Protein AF-A0A7V9JT61-F1 (afdb_monomer_lite)

Secondary structure (DSSP, 8-state):
------EEEE---SHHHHHHHHHHHHTT-EEEE-

Radius of gyration: 9.98 Å; chains: 1; bounding box: 28×17×21 Å

pLDDT: mean 92.35, std 11.21, range [51.19, 98.0]

Structure (mmCIF, N/CA/C/O backbone):
data_AF-A0A7V9JT61-F1
#
_entry.id   AF-A0A7V9JT61-F1
#
loop_
_atom_site.group_PDB
_atom_site.id
_atom_site.type_symbol
_atom_site.label_atom_id
_atom_site.label_alt_id
_atom_site.label_comp_id
_atom_site.label_asym_id
_atom_site.label_entity_id
_atom_site.label_seq_id
_atom_site.pdbx_PDB_ins_code
_atom_site.Cartn_x
_atom_site.Cartn_y
_atom_site.Cartn_z
_atom_site.occupancy
_atom_site.B_iso_or_equiv
_atom_site.auth_seq_id
_atom_site.auth_comp_id
_atom_site.auth_asym_id
_atom_site.auth_atom_id
_atom_site.pdbx_PDB_model_num
ATOM 1 N N . MET A 1 1 ? -18.979 16.636 12.800 1.00 51.19 1 MET A N 1
ATOM 2 C CA . MET A 1 1 ? -18.750 15.236 12.379 1.00 51.19 1 MET A CA 1
ATOM 3 C C . MET A 1 1 ? -17.539 15.287 11.460 1.00 51.19 1 MET A C 1
ATOM 5 O O . MET A 1 1 ? -17.509 16.179 10.634 1.00 51.19 1 MET A O 1
ATOM 9 N N . MET A 1 2 ? -16.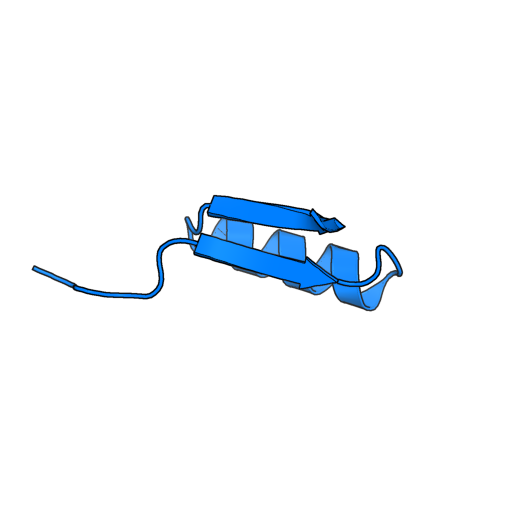490 14.515 11.733 1.00 56.94 2 MET A N 1
ATOM 10 C CA . MET A 1 2 ? -15.104 14.827 11.335 1.00 56.94 2 MET A CA 1
ATOM 11 C C . MET A 1 2 ? -14.899 14.893 9.803 1.00 56.94 2 MET A C 1
ATOM 13 O O . MET A 1 2 ? -14.903 13.855 9.148 1.00 56.94 2 MET A O 1
ATOM 17 N N . ASP A 1 3 ? -14.655 16.082 9.241 1.00 67.06 3 ASP A N 1
ATOM 18 C CA . ASP A 1 3 ? -14.230 16.287 7.839 1.00 67.06 3 ASP A CA 1
ATOM 19 C C . ASP A 1 3 ? -12.720 15.994 7.671 1.00 67.06 3 ASP A C 1
ATOM 21 O O . ASP A 1 3 ? -11.913 16.859 7.336 1.00 67.06 3 ASP A O 1
ATOM 25 N N . GLY A 1 4 ? -12.308 14.765 8.001 1.00 80.62 4 GLY A N 1
ATOM 26 C CA . GLY A 1 4 ? -10.926 14.289 7.853 1.00 80.62 4 GLY A CA 1
ATOM 27 C C . GLY A 1 4 ? -10.582 13.842 6.425 1.00 80.62 4 GLY A C 1
ATOM 28 O O . GLY A 1 4 ? -11.458 13.694 5.573 1.00 80.62 4 GLY A O 1
ATOM 29 N N . ILE A 1 5 ? -9.296 13.584 6.153 1.00 88.75 5 ILE A N 1
ATOM 30 C CA . ILE A 1 5 ? -8.845 13.035 4.862 1.00 88.75 5 ILE A CA 1
ATOM 31 C C . ILE A 1 5 ? -9.472 11.651 4.654 1.00 88.75 5 ILE A C 1
ATOM 33 O O . ILE A 1 5 ? -9.252 10.738 5.446 1.00 88.75 5 ILE A O 1
ATOM 37 N N . ARG A 1 6 ? -10.237 11.490 3.566 1.00 93.31 6 ARG A N 1
ATOM 38 C CA . ARG A 1 6 ? -10.933 10.229 3.242 1.00 93.31 6 ARG A CA 1
ATOM 39 C C . ARG A 1 6 ? -10.298 9.435 2.109 1.00 93.31 6 ARG A C 1
ATOM 41 O O . ARG A 1 6 ? -10.582 8.250 1.992 1.00 93.31 6 ARG A O 1
ATOM 48 N N . ARG A 1 7 ? -9.478 10.070 1.267 1.00 95.62 7 ARG A N 1
ATOM 49 C CA . ARG A 1 7 ? -8.889 9.445 0.078 1.00 95.62 7 ARG A CA 1
ATOM 50 C C . ARG A 1 7 ? -7.426 9.832 -0.074 1.00 95.62 7 ARG A C 1
ATOM 52 O O . ARG A 1 7 ? -7.103 11.013 0.034 1.00 95.62 7 ARG A O 1
ATOM 59 N N . VAL A 1 8 ? -6.564 8.852 -0.325 1.00 95.44 8 VAL A N 1
ATOM 60 C CA . VAL A 1 8 ? -5.110 9.036 -0.405 1.00 95.44 8 VAL A CA 1
ATOM 61 C C . VAL A 1 8 ? -4.577 8.358 -1.662 1.00 95.44 8 VAL A C 1
ATOM 63 O O . VAL A 1 8 ? -4.767 7.163 -1.865 1.00 95.44 8 VAL A O 1
ATOM 66 N N . GLY A 1 9 ? -3.897 9.129 -2.508 1.00 97.12 9 GLY A N 1
ATOM 67 C CA . GLY A 1 9 ? -3.115 8.593 -3.618 1.00 97.12 9 GLY A CA 1
ATOM 68 C C . GLY A 1 9 ? -1.671 8.376 -3.180 1.00 97.12 9 GLY A C 1
ATOM 69 O O . GLY A 1 9 ? -1.040 9.315 -2.693 1.00 97.12 9 GLY A O 1
ATOM 70 N N . VAL A 1 10 ? -1.144 7.167 -3.358 1.00 97.56 10 VAL A N 1
ATOM 71 C CA . VAL A 1 10 ? 0.272 6.859 -3.127 1.00 97.56 10 VAL A CA 1
ATOM 72 C C . VAL A 1 10 ? 0.920 6.576 -4.471 1.00 97.56 10 VAL A C 1
ATOM 74 O O . VAL A 1 10 ? 0.492 5.670 -5.176 1.00 97.56 10 VAL A O 1
ATOM 77 N N . VAL A 1 11 ? 1.936 7.362 -4.825 1.00 96.88 11 VAL A N 1
ATOM 78 C CA . VAL A 1 11 ? 2.660 7.226 -6.094 1.00 96.88 11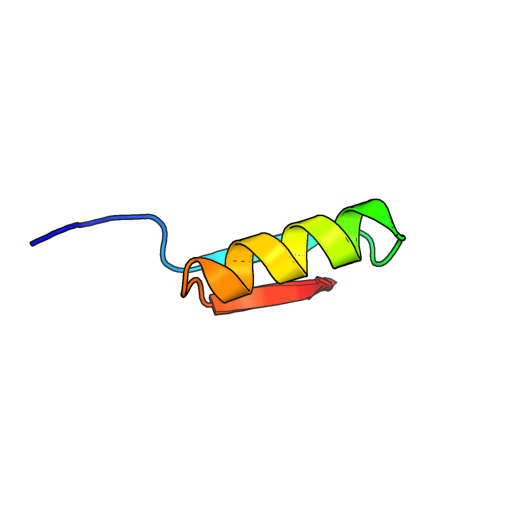 VAL A CA 1
ATOM 79 C C . VAL A 1 11 ? 4.000 6.542 -5.843 1.00 96.88 11 VAL A C 1
ATOM 81 O O . VAL A 1 11 ? 4.811 7.022 -5.047 1.00 96.88 11 VAL A O 1
ATOM 84 N N . GLY A 1 12 ? 4.230 5.432 -6.541 1.00 94.44 12 GLY A N 1
ATOM 85 C CA . GLY A 1 12 ? 5.413 4.587 -6.449 1.00 94.44 12 GLY A CA 1
ATOM 86 C C . GLY A 1 12 ? 5.185 3.347 -5.581 1.00 94.44 12 GLY A C 1
ATOM 87 O O . GLY A 1 12 ? 5.193 3.423 -4.358 1.00 94.44 12 GLY A O 1
ATOM 88 N N . ALA A 1 13 ? 5.105 2.168 -6.205 1.00 94.62 13 ALA A N 1
ATOM 89 C CA . ALA A 1 13 ? 4.882 0.870 -5.546 1.00 94.62 13 ALA A CA 1
ATOM 90 C C . ALA A 1 13 ? 6.155 0.204 -4.969 1.00 94.62 13 ALA A C 1
ATOM 92 O O . ALA A 1 13 ? 6.252 -1.019 -4.850 1.00 94.62 13 ALA A O 1
ATOM 93 N N . GLY A 1 14 ? 7.169 0.999 -4.618 1.00 96.62 14 GLY A N 1
ATOM 94 C CA . GLY A 1 14 ? 8.338 0.501 -3.890 1.00 96.62 14 GLY A CA 1
ATOM 95 C C . GLY A 1 14 ? 7.990 0.141 -2.441 1.00 96.62 14 GLY A C 1
ATOM 96 O O . GLY A 1 14 ? 6.906 0.451 -1.953 1.00 96.62 14 GLY A O 1
ATOM 97 N N . ARG A 1 15 ? 8.941 -0.443 -1.697 1.00 97.81 15 ARG A N 1
ATOM 98 C CA . ARG A 1 15 ? 8.728 -0.841 -0.285 1.00 97.81 15 ARG A CA 1
ATOM 99 C C . ARG A 1 15 ? 8.122 0.272 0.578 1.00 97.81 15 ARG A C 1
ATOM 101 O O . ARG A 1 15 ? 7.226 0.010 1.371 1.00 97.81 15 ARG A O 1
ATOM 108 N N . MET A 1 16 ? 8.602 1.503 0.402 1.00 96.69 16 MET A N 1
ATOM 109 C CA . MET A 1 16 ? 8.092 2.666 1.131 1.00 96.69 16 MET A CA 1
ATOM 110 C C . MET A 1 16 ? 6.645 2.990 0.745 1.00 96.69 16 MET A C 1
ATOM 112 O O . MET A 1 16 ? 5.817 3.162 1.631 1.00 96.69 16 MET A O 1
ATO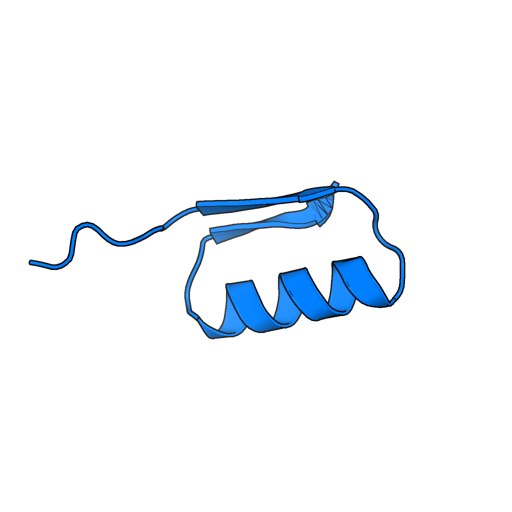M 116 N N . GLY A 1 17 ? 6.317 3.022 -0.551 1.00 97.50 17 GLY A N 1
ATOM 117 C CA . GLY A 1 17 ? 4.959 3.318 -1.012 1.00 97.50 17 GLY A CA 1
ATOM 118 C C . GLY A 1 17 ? 3.946 2.255 -0.602 1.00 97.50 17 GLY A C 1
ATOM 119 O O . GLY A 1 17 ? 2.880 2.600 -0.101 1.00 97.50 17 GLY A O 1
ATOM 120 N N . CYS A 1 18 ? 4.303 0.971 -0.676 1.00 97.75 18 CYS A N 1
ATOM 121 C CA . CYS A 1 18 ? 3.457 -0.095 -0.135 1.00 97.75 18 CYS A CA 1
ATOM 122 C C . CYS A 1 18 ? 3.230 0.061 1.377 1.00 97.75 18 CYS A C 1
ATOM 124 O O . CYS A 1 18 ? 2.102 -0.084 1.841 1.00 97.75 18 CYS A O 1
ATOM 126 N N . GLY A 1 19 ? 4.272 0.406 2.144 1.00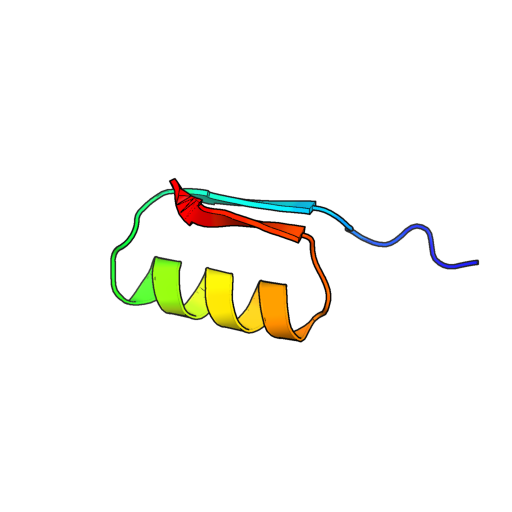 98.00 19 GLY A N 1
ATOM 127 C CA . GLY A 1 19 ? 4.143 0.659 3.582 1.00 98.00 19 GLY A CA 1
ATOM 128 C C . GLY A 1 19 ? 3.222 1.841 3.897 1.00 98.00 19 GLY A C 1
ATOM 129 O O . GLY A 1 19 ? 2.352 1.735 4.759 1.00 98.00 19 GLY A O 1
ATOM 130 N N . ILE A 1 20 ? 3.361 2.946 3.160 1.00 97.50 20 ILE A N 1
ATOM 131 C CA . ILE A 1 20 ? 2.503 4.131 3.308 1.00 97.50 20 ILE A CA 1
ATOM 132 C C . ILE A 1 20 ? 1.051 3.791 2.957 1.00 97.50 20 ILE A C 1
ATOM 134 O O . ILE A 1 20 ? 0.146 4.117 3.725 1.00 97.50 20 ILE A O 1
ATOM 138 N N . ALA A 1 21 ? 0.825 3.096 1.837 1.00 97.69 21 ALA A N 1
ATOM 139 C CA . ALA A 1 21 ? -0.504 2.665 1.417 1.00 97.69 21 ALA A CA 1
ATOM 140 C C . ALA A 1 21 ? -1.163 1.754 2.462 1.00 97.69 21 ALA A C 1
ATOM 142 O O . ALA A 1 21 ? -2.342 1.920 2.769 1.00 97.69 21 ALA A O 1
ATOM 143 N N . GLN A 1 22 ?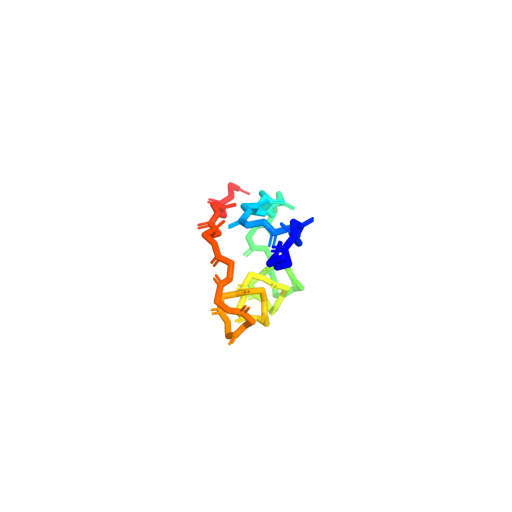 -0.392 0.844 3.064 1.00 97.69 22 GLN A N 1
ATOM 144 C CA . GLN A 1 22 ? -0.879 -0.044 4.115 1.00 97.69 22 GLN A CA 1
ATOM 145 C C . GLN A 1 22 ? -1.319 0.736 5.361 1.00 97.69 22 GLN A C 1
ATOM 147 O O . GLN A 1 22 ? -2.420 0.510 5.860 1.00 97.69 22 GLN A O 1
ATOM 152 N N . VAL A 1 23 ? -0.500 1.677 5.841 1.00 97.12 23 VAL A N 1
ATOM 153 C CA . VAL A 1 23 ? -0.842 2.499 7.015 1.00 97.12 23 VAL A CA 1
ATOM 154 C C . VAL A 1 23 ? -2.068 3.376 6.739 1.00 97.12 23 VAL A C 1
ATOM 156 O O . VAL A 1 23 ? -2.963 3.461 7.578 1.00 97.12 23 VAL A O 1
ATOM 15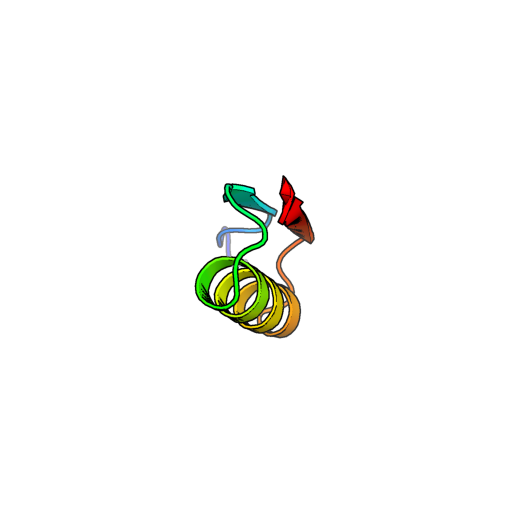9 N N . ALA A 1 24 ? -2.160 3.986 5.554 1.00 95.56 24 ALA A N 1
ATOM 160 C CA . ALA A 1 24 ? -3.314 4.799 5.171 1.00 95.56 24 ALA A CA 1
ATOM 161 C C . ALA A 1 24 ? -4.608 3.969 5.071 1.00 95.56 24 ALA A C 1
ATOM 163 O O . ALA A 1 24 ? -5.661 4.408 5.534 1.00 95.56 24 ALA A O 1
ATOM 164 N N . ALA A 1 25 ? -4.534 2.744 4.543 1.00 96.06 25 ALA A N 1
ATOM 165 C CA . ALA A 1 25 ? -5.677 1.835 4.504 1.00 96.06 25 ALA A CA 1
ATOM 166 C C . ALA A 1 25 ? -6.111 1.400 5.917 1.00 96.06 25 ALA A C 1
ATOM 168 O O . ALA A 1 25 ? -7.305 1.335 6.209 1.00 96.06 25 ALA A O 1
ATOM 169 N N . GLN A 1 26 ? -5.157 1.164 6.827 1.00 97.19 26 GLN A N 1
ATOM 170 C CA . GLN A 1 26 ? -5.443 0.864 8.238 1.00 97.19 26 GLN A CA 1
ATOM 171 C C . GLN A 1 26 ? -6.114 2.037 8.966 1.00 97.19 26 GLN A C 1
ATOM 173 O O . GLN A 1 26 ? -6.951 1.814 9.837 1.00 97.19 26 GLN A O 1
ATOM 178 N N . ALA A 1 27 ? -5.807 3.275 8.572 1.00 94.69 27 ALA A N 1
ATOM 179 C CA . ALA A 1 27 ? -6.486 4.482 9.047 1.00 94.69 27 ALA A CA 1
ATOM 180 C C . ALA A 1 27 ? -7.894 4.681 8.441 1.00 94.69 27 ALA A C 1
ATOM 182 O O . ALA A 1 27 ? -8.507 5.728 8.638 1.00 94.69 27 ALA A O 1
ATOM 183 N N . GLN A 1 28 ? -8.415 3.682 7.719 1.00 94.00 28 GLN A N 1
ATOM 184 C CA . GLN A 1 28 ? -9.707 3.697 7.029 1.00 94.00 28 GLN A CA 1
ATOM 185 C C . GLN A 1 28 ? -9.830 4.753 5.920 1.00 94.00 28 GLN A C 1
ATOM 187 O O . GLN A 1 28 ? -10.937 5.180 5.584 1.00 94.00 28 GLN A O 1
ATOM 192 N N . CYS A 1 29 ? -8.712 5.157 5.316 1.00 95.50 29 CYS A N 1
ATOM 193 C CA . CYS A 1 29 ? -8.740 5.947 4.090 1.00 95.50 29 CYS A CA 1
ATOM 194 C C . CYS A 1 29 ? -8.961 5.041 2.865 1.00 95.50 29 CYS A C 1
ATOM 196 O O . CYS A 1 29 ? -8.465 3.916 2.812 1.00 95.50 29 CYS A O 1
ATOM 198 N N . ASP A 1 30 ? -9.647 5.557 1.845 1.00 97.44 30 ASP A N 1
ATOM 199 C CA . ASP A 1 30 ? -9.683 4.954 0.509 1.00 97.44 30 ASP A CA 1
ATOM 200 C C . ASP A 1 30 ? -8.353 5.226 -0.207 1.00 97.44 30 ASP A C 1
ATOM 202 O O . ASP A 1 30 ? -8.020 6.379 -0.504 1.00 97.44 30 ASP A O 1
ATOM 206 N N . VAL A 1 31 ? -7.559 4.181 -0.438 1.00 97.69 31 VAL A N 1
ATOM 207 C CA . VAL A 1 31 ? -6.197 4.310 -0.966 1.00 97.69 31 VAL A CA 1
ATOM 208 C C . VAL A 1 31 ? -6.133 3.847 -2.413 1.00 97.69 31 VAL A C 1
ATOM 210 O O . VAL A 1 31 ? -6.520 2.726 -2.735 1.00 97.69 31 VAL A O 1
ATOM 213 N N . VAL A 1 32 ? -5.557 4.687 -3.272 1.00 97.88 32 VAL A N 1
ATOM 214 C CA . VAL A 1 32 ? -5.169 4.310 -4.635 1.00 97.88 32 VAL A CA 1
ATOM 215 C C . VAL A 1 32 ? -3.647 4.284 -4.702 1.00 97.88 32 VAL A C 1
ATOM 217 O O . VAL A 1 32 ? -3.001 5.316 -4.521 1.00 97.88 32 VAL A O 1
ATOM 220 N N . LEU A 1 33 ? -3.076 3.106 -4.946 1.00 97.00 33 LEU A N 1
ATOM 221 C CA . LEU A 1 33 ? -1.646 2.931 -5.190 1.00 97.00 33 LEU A CA 1
ATOM 222 C C . LEU A 1 33 ? -1.400 2.943 -6.703 1.00 97.00 33 LEU A C 1
ATOM 224 O O . LEU A 1 33 ? -2.011 2.149 -7.422 1.00 97.00 33 LEU A O 1
ATOM 228 N N . VAL A 1 34 ? -0.534 3.847 -7.160 1.00 92.94 34 VAL A N 1
ATOM 229 C CA . VAL A 1 34 ? -0.155 4.042 -8.571 1.00 92.94 34 VAL A CA 1
ATOM 230 C C . VAL A 1 34 ? 1.337 3.814 -8.747 1.00 92.94 34 VAL A C 1
ATOM 232 O O . VAL A 1 34 ? 2.119 4.357 -7.933 1.00 92.94 34 VAL A O 1
#

Foldseek 3Di:
DDPDAAEDEQEDPPPVSVVVQVVCVVVNHHYDYD

Sequence (34 aa):
MMDGIRRVGVVGAGRMGCGIAQVAAQAQCDVVLV